Protein AF-A0A7C4WG69-F1 (afdb_monomer)

Secondary structure (DSSP, 8-state):
-TTTTS-TT--SSS-HHHHHHHHHHHHHHHHHHHHHHS----HHHHHHHIIIIIHHHHHHHHHHHHHHHHHHHHTT--HHHHHHHHHHHHHHHHHHHHHHHHHHHHHHHHHHTS---HHHHHHHHHHHT-

Radius of gyration: 24.19 Å; Cα contacts (8 Å, |Δi|>4): 43; chains: 1; bounding box: 44×28×82 Å

pLDDT: mean 85.31, std 7.93, range [61.88, 96.62]

Sequence (130 aa):
FAVLFLGGWRGPWLPPYLWTLIKMSIGIFLFFWLRATLPRIRIDQMLNLNWKFLTPLMILNLIGVALVDKGLRAAGVTSGLWAAGMFVFNMAMLIGALAIPGYLGHRARMAAMAPASEEELEALEAAAAH

Nearest PDB structures (foldseek):
  6o35-assembly1_B-2  TM=5.185E-01  e=7.513E+00  synthetic construct

Foldseek 3Di:
DLVPPVVQQDDDDDGSVVVSVVVVVVVVVVVVVCVVPDDDDDPVVVVCCCVVQVVVLVVCLVVQLVVLLVVCVVVVHDPVVSVVSSVVSVVVSVCCSVVVVVVVVVVVVVVVVPPDPVVRVVVVVVVVVD

Mean predicted aligned error: 10.17 Å

Structure (mmCIF, N/CA/C/O backbone):
data_AF-A0A7C4WG69-F1
#
_entry.id   AF-A0A7C4WG69-F1
#
loop_
_atom_site.group_PDB
_atom_site.id
_atom_site.type_symbol
_atom_site.label_atom_id
_atom_site.label_alt_id
_atom_site.label_comp_id
_atom_site.label_asym_id
_atom_site.label_entity_id
_atom_site.label_seq_id
_atom_site.pdbx_PDB_ins_code
_atom_site.Cartn_x
_atom_site.Cartn_y
_atom_site.Cartn_z
_atom_site.occupancy
_atom_site.B_iso_or_equiv
_atom_site.auth_seq_id
_atom_site.auth_comp_id
_atom_site.auth_asym_id
_atom_site.auth_atom_id
_atom_site.pdbx_PDB_model_num
ATOM 1 N N . PHE A 1 1 ? -9.626 -0.969 -11.065 1.00 75.19 1 PHE A N 1
ATOM 2 C CA . PHE A 1 1 ? -8.526 -1.733 -10.435 1.00 75.19 1 PHE A CA 1
ATOM 3 C C . PHE A 1 1 ? -7.687 -2.502 -11.457 1.00 75.19 1 PHE A C 1
ATOM 5 O O . PHE A 1 1 ? -6.526 -2.159 -11.635 1.00 75.19 1 PHE A O 1
ATOM 12 N N . ALA A 1 2 ? -8.267 -3.460 -12.194 1.00 80.12 2 ALA A N 1
ATOM 13 C CA . ALA A 1 2 ? -7.533 -4.305 -13.148 1.00 80.12 2 ALA A CA 1
ATOM 14 C C . ALA A 1 2 ? -6.720 -3.539 -14.212 1.00 80.12 2 ALA A C 1
ATOM 16 O O . ALA A 1 2 ? -5.584 -3.901 -14.506 1.00 80.12 2 ALA A O 1
ATOM 17 N N . VAL A 1 3 ? -7.275 -2.451 -14.750 1.00 82.38 3 VAL A N 1
ATOM 18 C CA . VAL A 1 3 ? -6.607 -1.652 -15.788 1.00 82.38 3 VAL A CA 1
ATOM 19 C C . VAL A 1 3 ? -5.444 -0.830 -15.233 1.00 82.38 3 VAL A C 1
ATOM 21 O O . VAL A 1 3 ? -4.340 -0.908 -15.758 1.00 82.38 3 VAL A O 1
ATOM 24 N N . LEU A 1 4 ? -5.686 -0.083 -14.154 1.00 80.50 4 LEU A N 1
ATOM 25 C CA . LEU A 1 4 ? -4.729 0.892 -13.622 1.00 80.50 4 LEU A CA 1
ATOM 26 C C . LEU A 1 4 ? -3.605 0.260 -12.792 1.00 80.50 4 LEU A C 1
ATOM 28 O O . LEU A 1 4 ? -2.481 0.737 -12.840 1.00 80.50 4 LEU A O 1
ATOM 32 N N . PHE A 1 5 ? -3.896 -0.810 -12.047 1.00 80.88 5 PHE A N 1
ATOM 33 C CA . PHE A 1 5 ? -2.955 -1.366 -11.064 1.00 80.88 5 PHE A CA 1
ATOM 34 C C . PHE A 1 5 ? -2.407 -2.739 -11.451 1.00 80.88 5 PHE A C 1
ATOM 36 O O . PHE A 1 5 ? -1.279 -3.067 -11.109 1.00 80.88 5 PHE A O 1
ATOM 43 N N . LEU A 1 6 ? -3.175 -3.544 -12.191 1.00 81.88 6 LEU A N 1
ATOM 44 C CA . LEU A 1 6 ? -2.763 -4.895 -12.593 1.00 81.88 6 LEU A CA 1
ATOM 45 C C . LEU A 1 6 ? -2.225 -4.945 -14.035 1.00 81.88 6 LEU A C 1
ATOM 47 O O . LEU A 1 6 ? -2.180 -6.015 -14.638 1.00 81.88 6 LEU A O 1
ATOM 51 N N . GLY A 1 7 ? -1.845 -3.805 -14.621 1.00 81.25 7 GLY A N 1
ATOM 52 C CA . GLY A 1 7 ? -1.246 -3.740 -15.962 1.00 81.25 7 GLY A CA 1
ATOM 53 C C . GLY A 1 7 ? -2.221 -3.970 -17.127 1.00 81.25 7 GLY A C 1
ATOM 54 O O . GLY A 1 7 ? -1.786 -4.294 -18.234 1.00 81.25 7 GLY A O 1
ATOM 55 N N . GLY A 1 8 ? -3.532 -3.843 -16.884 1.00 83.44 8 GLY A N 1
ATOM 56 C CA . GLY A 1 8 ? -4.591 -3.935 -17.894 1.00 83.44 8 GLY A CA 1
ATOM 57 C C . GLY A 1 8 ? -4.500 -5.172 -18.782 1.00 83.44 8 GLY A C 1
ATOM 58 O O . GLY A 1 8 ? -4.460 -6.301 -18.285 1.00 83.44 8 GLY A O 1
ATOM 59 N N . TRP A 1 9 ? -4.447 -4.927 -20.091 1.00 83.62 9 TRP A N 1
ATOM 60 C CA . TRP A 1 9 ? -4.453 -5.912 -21.176 1.00 83.62 9 TRP A CA 1
ATOM 61 C C . TRP A 1 9 ? -3.170 -6.743 -21.300 1.00 83.62 9 TRP A C 1
ATOM 63 O O . TRP A 1 9 ? -3.141 -7.701 -22.067 1.00 83.62 9 TRP A O 1
ATOM 73 N N . ARG A 1 10 ? -2.103 -6.409 -20.561 1.00 78.38 10 ARG A N 1
ATOM 74 C CA . ARG A 1 10 ? -0.833 -7.145 -20.630 1.00 78.38 10 ARG A CA 1
ATOM 75 C C . ARG A 1 10 ? -0.947 -8.439 -19.820 1.00 78.38 10 ARG A C 1
ATOM 77 O O . ARG A 1 10 ? -1.120 -8.413 -18.594 1.00 78.38 10 ARG A O 1
ATOM 84 N N . GLY A 1 11 ? -0.876 -9.567 -20.523 1.00 78.06 11 GLY A N 1
ATOM 85 C CA . GLY A 1 11 ? -0.900 -10.912 -19.959 1.00 78.06 11 GLY A CA 1
ATOM 86 C C . GLY A 1 11 ? 0.116 -11.830 -20.631 1.00 78.06 11 GLY A C 1
ATOM 87 O O . GLY A 1 11 ? 0.337 -11.684 -21.829 1.00 78.06 11 GLY A O 1
ATOM 88 N N . PRO A 1 12 ? 0.752 -12.744 -19.878 1.00 79.12 12 PRO A N 1
ATOM 89 C CA . PRO A 1 12 ? 1.828 -13.585 -20.398 1.00 79.12 12 PRO A CA 1
ATOM 90 C C . PRO A 1 12 ? 1.342 -14.732 -21.298 1.00 79.12 12 PRO A C 1
ATOM 92 O O . PRO A 1 12 ? 2.095 -15.164 -22.163 1.00 79.12 12 PRO A O 1
ATOM 95 N N . TRP A 1 13 ? 0.110 -15.227 -21.109 1.00 81.19 13 TRP A N 1
ATOM 96 C CA . TRP A 1 13 ? -0.320 -16.506 -21.704 1.00 81.19 13 TRP A CA 1
ATOM 97 C C . TRP A 1 13 ? -1.686 -16.501 -22.401 1.00 81.19 13 TRP A C 1
ATOM 99 O O . TRP A 1 13 ? -1.961 -17.402 -23.184 1.00 81.19 13 TRP A O 1
ATOM 109 N N . LEU A 1 14 ? -2.559 -15.528 -22.124 1.00 84.56 14 LEU A N 1
ATOM 110 C CA . LEU A 1 14 ? -3.940 -15.514 -22.624 1.00 84.56 14 LEU A CA 1
ATOM 111 C C . LEU A 1 14 ? -4.226 -14.278 -23.481 1.00 84.56 14 LEU A C 1
ATOM 113 O O . LEU A 1 14 ? -3.584 -13.242 -23.281 1.00 84.56 14 LEU A O 1
ATOM 117 N N . PRO A 1 15 ? -5.230 -14.346 -24.381 1.00 87.31 15 PRO A N 1
ATOM 118 C CA . PRO A 1 15 ? -5.662 -13.186 -25.140 1.00 87.31 15 PRO A CA 1
ATOM 119 C C . PRO A 1 15 ? -6.011 -11.999 -24.222 1.00 87.31 15 PRO A C 1
ATOM 121 O O . PRO A 1 15 ? -6.604 -12.199 -23.154 1.00 87.31 15 PRO A O 1
ATOM 124 N N . PRO A 1 16 ? -5.698 -10.756 -24.627 1.00 83.81 16 PRO A N 1
ATOM 125 C CA . PRO A 1 16 ? -5.752 -9.587 -23.742 1.00 83.81 16 PRO A CA 1
ATOM 126 C C . PRO A 1 16 ? -7.111 -9.328 -23.075 1.00 83.81 16 PRO A C 1
ATOM 128 O O . PRO A 1 16 ? -7.186 -8.886 -21.924 1.00 83.81 16 PRO A O 1
ATOM 131 N N . TYR A 1 17 ? -8.195 -9.612 -23.796 1.00 86.12 17 TYR A N 1
ATOM 132 C CA . TYR A 1 17 ? -9.569 -9.474 -23.314 1.00 86.12 17 TYR A CA 1
ATOM 133 C C . TYR A 1 17 ? -9.891 -10.495 -22.218 1.00 86.12 17 TYR A C 1
ATOM 135 O O . TYR A 1 17 ? -10.396 -10.122 -21.160 1.00 86.12 17 TYR A O 1
ATOM 143 N N . LEU A 1 18 ? -9.528 -11.763 -22.425 1.00 87.25 18 LEU A N 1
ATOM 144 C CA . LEU A 1 18 ? -9.800 -12.836 -21.471 1.00 87.25 18 LEU A CA 1
ATOM 145 C C . LEU A 1 18 ? -8.959 -12.674 -20.199 1.00 87.25 18 LEU A C 1
ATOM 147 O O . LEU A 1 18 ? -9.455 -12.857 -19.091 1.00 87.25 18 LEU A O 1
ATOM 151 N N . TRP A 1 19 ? -7.707 -12.240 -20.345 1.00 89.25 19 TRP A N 1
ATOM 152 C CA . TRP A 1 19 ? -6.830 -11.961 -19.209 1.00 89.25 19 TRP A CA 1
ATOM 153 C C . TRP A 1 19 ? -7.349 -10.821 -18.326 1.00 89.25 19 TRP A C 1
ATOM 155 O O . TRP A 1 19 ? -7.326 -10.900 -17.096 1.00 89.25 19 TRP A O 1
ATOM 165 N N . THR A 1 20 ? -7.860 -9.761 -18.955 1.00 87.56 20 THR A N 1
ATOM 166 C CA . THR A 1 20 ? -8.466 -8.635 -18.236 1.00 87.56 20 THR A CA 1
ATOM 167 C C . THR A 1 20 ? -9.758 -9.058 -17.542 1.00 87.56 20 THR A C 1
ATOM 169 O O . THR A 1 20 ? -9.977 -8.672 -16.392 1.00 87.56 20 THR A O 1
ATOM 172 N N . LEU A 1 21 ? -10.571 -9.896 -18.196 1.00 89.62 21 LEU A N 1
ATOM 173 C CA . LEU A 1 21 ? -11.788 -10.455 -17.613 1.00 89.62 21 LEU A CA 1
ATOM 174 C C . LEU A 1 21 ? -11.472 -11.251 -16.341 1.00 89.62 21 LEU A C 1
ATOM 176 O O . LEU A 1 21 ? -12.077 -10.990 -15.310 1.00 89.62 21 LEU A O 1
ATOM 180 N N . ILE A 1 22 ? -10.462 -12.126 -16.370 1.00 90.31 22 ILE A N 1
ATOM 181 C CA . ILE A 1 22 ? -10.037 -12.908 -15.196 1.00 90.31 22 ILE A CA 1
ATOM 182 C C . ILE A 1 22 ? -9.632 -11.992 -14.033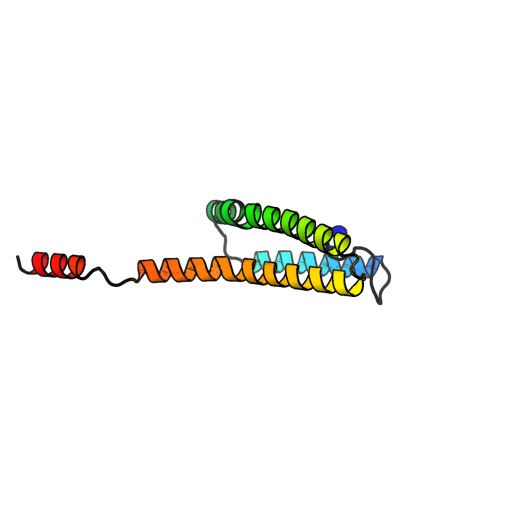 1.00 90.31 22 ILE A C 1
ATOM 184 O O . ILE A 1 22 ? -10.120 -12.159 -12.915 1.00 90.31 22 ILE A O 1
ATOM 188 N N . LYS A 1 23 ? -8.786 -10.981 -14.282 1.00 86.69 23 LYS A N 1
ATOM 189 C CA . LYS A 1 23 ? -8.383 -10.007 -13.248 1.00 86.69 23 LYS A CA 1
ATOM 190 C C . LYS A 1 23 ? -9.588 -9.278 -12.646 1.00 86.69 23 LYS A C 1
ATOM 192 O O . LYS A 1 23 ? -9.622 -9.031 -11.441 1.00 86.69 23 LYS A O 1
ATOM 197 N N . MET A 1 24 ? -10.565 -8.912 -13.478 1.00 90.88 24 MET A N 1
ATOM 198 C CA . MET A 1 24 ? -11.807 -8.283 -13.027 1.00 90.88 24 MET A CA 1
ATOM 199 C C . MET A 1 24 ? -12.663 -9.242 -12.198 1.00 90.88 24 MET A C 1
ATOM 201 O O . MET A 1 24 ? -13.097 -8.857 -11.115 1.00 90.88 24 MET A O 1
ATOM 205 N N . SER A 1 25 ? -12.854 -10.481 -12.657 1.00 91.62 25 SER A N 1
ATOM 206 C CA . SER A 1 25 ? -13.603 -11.519 -11.942 1.00 91.62 25 SER A CA 1
ATOM 207 C C . SER A 1 25 ? -13.019 -11.780 -10.558 1.00 91.62 25 SER A C 1
ATOM 209 O O . SER A 1 25 ? -13.769 -11.826 -9.590 1.00 91.62 25 SER A O 1
ATOM 211 N N . ILE A 1 26 ? -11.689 -11.856 -10.439 1.00 92.00 26 ILE A N 1
ATOM 212 C CA . ILE A 1 26 ? -11.008 -11.983 -9.144 1.00 92.00 26 ILE A CA 1
ATOM 213 C C . ILE A 1 26 ? -11.304 -10.768 -8.256 1.00 92.00 26 ILE A C 1
ATOM 215 O O . ILE A 1 26 ? -11.658 -10.932 -7.093 1.00 92.00 26 ILE A O 1
ATOM 219 N N . GLY A 1 27 ? -11.212 -9.546 -8.791 1.00 90.12 27 GLY A N 1
ATOM 220 C CA . GLY A 1 27 ? -11.518 -8.332 -8.027 1.00 90.12 27 GLY A CA 1
ATOM 221 C C . GLY A 1 27 ? -12.962 -8.287 -7.512 1.00 90.12 27 GLY A C 1
ATOM 222 O O . GLY A 1 27 ? -13.196 -7.935 -6.357 1.00 90.12 27 GLY A O 1
ATOM 223 N N . ILE A 1 28 ? -13.925 -8.683 -8.346 1.00 91.25 28 ILE A N 1
ATOM 224 C CA . ILE A 1 28 ? -15.346 -8.755 -7.978 1.00 91.25 28 ILE A CA 1
ATOM 225 C C . ILE A 1 28 ? -15.577 -9.852 -6.935 1.00 91.25 28 ILE A C 1
ATOM 227 O O . ILE A 1 28 ? -16.246 -9.612 -5.931 1.00 91.25 28 ILE A O 1
ATOM 231 N N . PHE A 1 29 ? -14.992 -11.034 -7.136 1.00 93.31 29 PHE A N 1
ATOM 232 C CA . PHE A 1 29 ? -15.059 -12.140 -6.184 1.00 93.31 29 PHE A CA 1
ATOM 233 C C . PHE A 1 29 ? -14.528 -11.726 -4.808 1.00 93.31 29 PHE A C 1
ATOM 235 O O . PHE A 1 29 ? -15.214 -11.917 -3.807 1.00 93.31 29 PHE A O 1
ATOM 242 N N . LEU A 1 30 ? -13.357 -11.083 -4.755 1.00 91.81 30 LEU A N 1
ATOM 243 C CA . LEU A 1 30 ? -12.784 -10.573 -3.509 1.00 91.81 30 LEU A CA 1
ATOM 244 C C . LEU A 1 30 ? -13.691 -9.535 -2.843 1.00 91.81 30 LEU A C 1
ATOM 246 O O . LEU A 1 30 ? -13.839 -9.558 -1.626 1.00 91.81 30 LEU A O 1
ATOM 250 N N . PHE A 1 31 ? -14.332 -8.650 -3.610 1.00 88.69 31 PHE A N 1
ATOM 251 C CA . PHE A 1 31 ? -15.264 -7.667 -3.055 1.00 88.69 31 PHE A CA 1
ATOM 252 C C . PHE A 1 31 ? -16.496 -8.326 -2.422 1.00 88.69 31 PHE A C 1
ATOM 254 O O . PHE A 1 31 ? -16.881 -7.975 -1.305 1.00 88.69 31 PHE A O 1
ATOM 261 N N . PHE A 1 32 ? -17.091 -9.313 -3.099 1.00 92.62 32 PHE A N 1
ATOM 262 C CA . PHE A 1 32 ? -18.196 -10.088 -2.532 1.00 92.62 32 PHE A CA 1
ATOM 263 C C . PHE A 1 32 ? -17.765 -10.879 -1.297 1.00 92.62 32 PHE A C 1
ATOM 265 O O . PHE A 1 32 ? -18.481 -10.884 -0.298 1.00 92.62 32 PHE A O 1
ATOM 272 N N . TRP A 1 33 ? -16.584 -11.494 -1.336 1.00 93.25 33 TRP A N 1
ATOM 273 C CA . TRP A 1 33 ? -16.040 -12.248 -0.213 1.00 93.25 33 TRP A CA 1
ATOM 274 C C . TRP A 1 33 ? -15.762 -11.360 1.006 1.00 93.25 33 TRP A C 1
ATOM 276 O O . TRP A 1 33 ? -16.181 -11.691 2.114 1.00 93.25 33 TRP A O 1
ATOM 286 N N . LEU A 1 34 ? -15.144 -10.191 0.815 1.00 88.88 34 LEU A N 1
ATOM 287 C CA . LEU A 1 34 ? -14.929 -9.201 1.876 1.00 88.88 34 LEU A CA 1
ATOM 288 C C . LEU A 1 34 ? -16.254 -8.704 2.459 1.00 88.88 34 LEU A C 1
ATOM 290 O O . LEU A 1 34 ? -16.392 -8.592 3.672 1.00 88.88 34 LEU A O 1
ATOM 294 N N . ARG A 1 35 ? -17.263 -8.456 1.618 1.00 86.56 35 ARG A N 1
ATOM 295 C CA . ARG A 1 35 ? -18.603 -8.070 2.085 1.00 86.56 35 ARG A CA 1
ATOM 296 C C . ARG A 1 35 ? -19.269 -9.170 2.916 1.00 86.56 35 ARG A C 1
ATOM 298 O O . ARG A 1 35 ? -19.983 -8.850 3.859 1.00 86.56 35 ARG A O 1
ATOM 305 N N . ALA A 1 36 ? -19.067 -10.433 2.549 1.00 88.31 36 ALA A N 1
ATOM 306 C CA . ALA A 1 36 ? -19.626 -11.572 3.269 1.00 88.31 36 ALA A CA 1
ATOM 307 C C . ALA A 1 36 ? -18.906 -11.844 4.602 1.00 88.31 36 ALA A C 1
ATOM 309 O O . ALA A 1 36 ? -19.535 -12.306 5.548 1.00 88.31 36 ALA A O 1
ATOM 310 N N . THR A 1 37 ? -17.602 -11.563 4.680 1.00 87.62 37 THR A N 1
ATOM 311 C CA . THR A 1 37 ? -16.759 -11.879 5.848 1.00 87.62 37 THR A CA 1
ATOM 312 C C . THR A 1 37 ? -16.632 -10.738 6.854 1.00 87.62 37 THR A C 1
ATOM 314 O O . THR A 1 37 ? -16.436 -11.004 8.038 1.00 87.62 37 THR A O 1
ATOM 317 N N . LEU A 1 38 ? -16.736 -9.475 6.427 1.00 83.81 38 LEU A N 1
ATOM 318 C CA . LEU A 1 38 ? -16.556 -8.333 7.321 1.00 83.81 38 LEU A CA 1
ATOM 319 C C . LEU A 1 38 ? -17.840 -8.039 8.125 1.00 83.81 38 LEU A C 1
ATOM 321 O O . LEU A 1 38 ? -18.877 -7.726 7.532 1.00 83.81 38 LEU A O 1
ATOM 325 N N . PRO A 1 39 ? -17.784 -8.065 9.473 1.00 74.94 39 PRO A N 1
ATOM 326 C CA . PRO A 1 39 ? -18.883 -7.601 10.315 1.00 74.94 39 PRO A CA 1
ATOM 327 C C . PRO A 1 39 ? -19.131 -6.104 10.073 1.00 74.94 39 PRO A C 1
ATOM 329 O O . PRO A 1 39 ? -18.188 -5.366 9.799 1.00 74.94 39 PRO A O 1
ATOM 332 N N . ARG A 1 40 ? -20.384 -5.629 10.178 1.00 81.38 40 ARG A N 1
ATOM 333 C CA . ARG A 1 40 ? -20.752 -4.207 9.986 1.00 81.38 40 ARG A CA 1
ATOM 334 C C . ARG A 1 40 ? -19.854 -3.277 10.822 1.00 81.38 40 ARG A C 1
ATOM 336 O O . ARG A 1 40 ? -20.070 -3.121 12.021 1.00 81.38 40 ARG A O 1
ATOM 343 N N . ILE A 1 41 ? -18.883 -2.627 10.179 1.00 79.75 41 ILE A N 1
ATOM 344 C CA . ILE A 1 41 ? -18.008 -1.633 10.815 1.00 79.75 41 ILE A CA 1
ATOM 345 C C . ILE A 1 41 ? -18.723 -0.281 10.825 1.00 79.75 41 ILE A C 1
ATOM 347 O O . ILE A 1 41 ? -19.359 0.114 9.846 1.00 79.75 41 ILE A O 1
ATOM 351 N N . ARG A 1 42 ? -18.614 0.445 11.938 1.00 89.19 42 ARG A N 1
ATOM 352 C CA . ARG A 1 42 ? -19.178 1.790 12.075 1.00 89.19 42 ARG A CA 1
ATOM 353 C C . ARG A 1 42 ? -18.432 2.782 11.174 1.00 89.19 42 ARG A C 1
ATOM 355 O O . ARG A 1 42 ? -17.201 2.787 11.149 1.00 89.19 42 ARG A O 1
ATOM 362 N N . ILE A 1 43 ? -19.178 3.659 10.492 1.00 86.25 43 ILE A N 1
ATOM 363 C CA . ILE A 1 43 ? -18.628 4.673 9.568 1.00 86.25 43 ILE A CA 1
ATOM 364 C C . ILE A 1 43 ? -17.562 5.527 10.263 1.00 86.25 43 ILE A C 1
ATOM 366 O O . ILE A 1 43 ? -16.505 5.767 9.692 1.00 86.25 43 ILE A O 1
ATOM 370 N N . ASP A 1 44 ? -17.784 5.890 11.524 1.00 87.31 44 ASP A N 1
ATOM 371 C CA . ASP A 1 44 ? -16.853 6.710 12.305 1.00 87.31 44 ASP A CA 1
ATOM 372 C C . ASP A 1 44 ? -15.481 6.041 12.489 1.00 87.31 44 ASP A C 1
ATOM 374 O O . ASP A 1 44 ? -14.445 6.696 12.395 1.00 87.31 44 ASP A O 1
ATOM 378 N N . GLN A 1 45 ? -15.447 4.719 12.698 1.00 84.31 45 GLN A N 1
ATOM 379 C CA . GLN A 1 45 ? -14.196 3.965 12.834 1.00 84.31 45 GLN A CA 1
ATOM 380 C C . GLN A 1 45 ? -13.466 3.861 11.494 1.00 84.31 45 GLN A C 1
ATOM 382 O O . GLN A 1 45 ? -12.247 4.028 11.438 1.00 84.31 45 GLN A O 1
ATOM 387 N N . MET A 1 46 ? -14.217 3.645 10.409 1.00 87.00 46 MET A N 1
ATOM 388 C CA . MET A 1 46 ? -13.658 3.654 9.060 1.00 87.00 46 MET A CA 1
ATOM 389 C C . MET A 1 46 ? -13.078 5.027 8.716 1.00 87.00 46 MET A C 1
ATOM 391 O O . MET A 1 46 ? -11.952 5.108 8.232 1.00 87.00 46 MET A O 1
ATOM 395 N N . LEU A 1 47 ? -13.802 6.110 8.995 1.00 90.56 47 LEU A N 1
ATOM 396 C CA . LEU A 1 47 ? -13.364 7.474 8.714 1.00 90.56 47 LEU A CA 1
ATOM 397 C C . LEU A 1 47 ? -12.100 7.820 9.506 1.00 90.56 47 LEU A C 1
ATOM 399 O O . LEU A 1 47 ? -11.140 8.338 8.944 1.00 90.56 47 LEU A O 1
ATOM 403 N N . ASN A 1 48 ? -12.067 7.466 10.788 1.00 88.75 48 ASN A N 1
ATOM 404 C CA . ASN A 1 48 ? -10.915 7.685 11.653 1.00 88.75 48 ASN A CA 1
ATOM 405 C C . ASN A 1 48 ? -9.662 6.949 11.135 1.00 88.75 48 ASN A C 1
ATOM 407 O O . ASN A 1 48 ? -8.599 7.556 11.039 1.00 88.75 48 ASN A O 1
ATOM 411 N N . LEU A 1 49 ? -9.790 5.686 10.705 1.00 87.94 49 LEU A N 1
ATOM 412 C CA . LEU A 1 49 ? -8.694 4.943 10.068 1.00 87.94 49 LEU A CA 1
ATOM 413 C C . LEU A 1 49 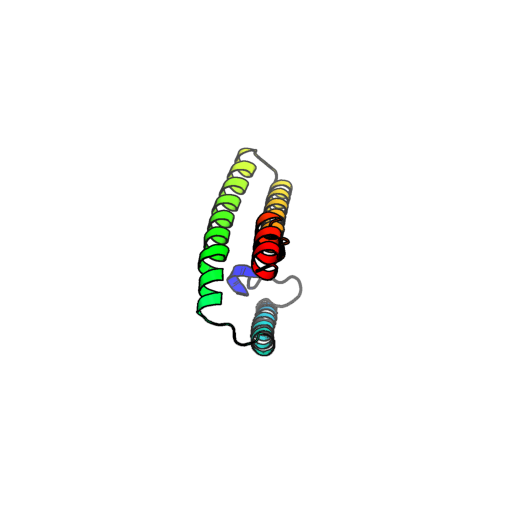? -8.240 5.601 8.755 1.00 87.94 49 LEU A C 1
ATOM 415 O O . LEU A 1 49 ? -7.042 5.765 8.522 1.00 87.94 49 LEU A O 1
ATOM 419 N N . ASN A 1 50 ? -9.190 5.991 7.901 1.00 89.44 50 ASN A N 1
ATOM 420 C CA . ASN A 1 50 ? -8.878 6.606 6.615 1.00 89.44 50 ASN A CA 1
ATOM 421 C C . ASN A 1 50 ? -8.107 7.915 6.800 1.00 89.44 50 ASN A C 1
ATOM 423 O O . ASN A 1 50 ? -7.035 8.081 6.228 1.00 89.44 50 ASN A O 1
ATOM 427 N N . TRP A 1 51 ? -8.601 8.810 7.652 1.00 91.25 51 TRP A N 1
ATOM 428 C CA . TRP A 1 51 ? -8.016 10.138 7.814 1.00 91.25 51 TRP A CA 1
ATOM 429 C C . TRP A 1 51 ? -6.765 10.170 8.688 1.00 91.25 51 TRP A C 1
ATOM 431 O O . TRP A 1 51 ? -5.847 10.923 8.376 1.00 91.25 51 TRP A O 1
ATOM 441 N N . LYS A 1 52 ? -6.687 9.366 9.755 1.00 86.81 52 LYS A N 1
ATOM 442 C CA . LYS A 1 52 ? -5.506 9.374 10.635 1.00 86.81 52 LYS A CA 1
ATOM 443 C C . LYS A 1 52 ? -4.366 8.498 10.138 1.00 86.81 52 LYS A C 1
ATOM 445 O O . LYS A 1 52 ? -3.226 8.753 10.508 1.00 86.81 52 LYS A O 1
ATOM 450 N N . PHE A 1 53 ? -4.656 7.474 9.336 1.00 88.94 53 PHE A N 1
ATOM 451 C CA . PHE A 1 53 ? -3.643 6.514 8.910 1.00 88.94 53 PHE A CA 1
ATOM 452 C C . PHE A 1 53 ? -3.490 6.447 7.391 1.00 88.94 53 PHE A C 1
ATOM 454 O O . PHE A 1 53 ? -2.404 6.716 6.891 1.00 88.94 53 PHE A O 1
ATOM 461 N N . LEU A 1 54 ? -4.552 6.145 6.636 1.00 89.88 54 LEU A N 1
ATOM 462 C CA . LEU A 1 54 ? -4.419 5.891 5.192 1.00 89.88 54 LEU A CA 1
ATOM 463 C C . LEU A 1 54 ? -4.020 7.140 4.398 1.00 89.88 54 LEU A C 1
ATOM 465 O O . LEU A 1 54 ? -3.098 7.073 3.591 1.00 89.88 54 LEU A O 1
ATOM 469 N N . THR A 1 55 ? -4.666 8.280 4.632 1.00 93.94 55 THR A N 1
ATOM 470 C CA . THR A 1 55 ? -4.365 9.531 3.923 1.00 93.94 55 THR A CA 1
ATOM 471 C C . THR A 1 55 ? -2.905 9.975 4.093 1.00 93.94 55 THR A C 1
ATOM 473 O O . THR A 1 55 ? -2.220 10.126 3.077 1.00 93.94 55 THR A O 1
ATOM 476 N N . PRO A 1 56 ? -2.371 10.150 5.320 1.00 93.06 56 PRO A N 1
ATOM 477 C CA . PRO A 1 56 ? -0.975 10.555 5.486 1.00 93.06 56 PRO A CA 1
ATOM 478 C C . PRO A 1 56 ? 0.005 9.500 4.959 1.00 93.06 56 PRO A C 1
ATOM 480 O O . PRO A 1 56 ? 1.026 9.859 4.373 1.00 93.06 56 PRO A O 1
ATOM 483 N N . LEU A 1 57 ? -0.319 8.210 5.092 1.00 93.94 57 LEU A N 1
ATOM 484 C CA . LEU A 1 57 ? 0.500 7.119 4.568 1.00 93.94 57 LEU A CA 1
ATOM 485 C C . LEU A 1 57 ? 0.631 7.173 3.038 1.00 93.94 57 LEU A C 1
ATOM 487 O O . LEU A 1 57 ? 1.731 7.006 2.514 1.00 93.94 57 LEU A O 1
ATOM 491 N N . MET A 1 58 ? -0.466 7.434 2.322 1.00 93.56 58 MET A N 1
ATOM 492 C CA . MET A 1 58 ? -0.460 7.545 0.858 1.00 93.56 58 MET A CA 1
ATOM 493 C C . MET A 1 58 ? 0.355 8.754 0.385 1.00 93.56 58 MET A C 1
ATOM 495 O O . MET A 1 58 ? 1.110 8.644 -0.579 1.00 93.56 58 MET A O 1
ATOM 499 N N . ILE A 1 59 ? 0.256 9.889 1.085 1.00 95.81 59 ILE A N 1
ATOM 500 C CA . ILE A 1 59 ? 1.052 11.090 0.781 1.00 95.81 59 ILE A CA 1
ATOM 501 C C . ILE A 1 59 ? 2.542 10.816 1.012 1.00 95.81 59 ILE A C 1
ATOM 503 O O . ILE A 1 59 ? 3.368 11.125 0.152 1.00 95.81 59 ILE A O 1
ATOM 507 N N . LEU A 1 60 ? 2.891 10.195 2.142 1.00 94.69 60 LEU A N 1
ATOM 508 C CA . LEU A 1 60 ? 4.271 9.829 2.452 1.00 94.69 60 LEU A CA 1
ATOM 509 C C . LEU A 1 60 ? 4.838 8.848 1.420 1.00 94.69 60 LEU A C 1
ATOM 511 O O . LEU A 1 60 ? 5.974 9.011 0.981 1.00 94.69 60 LEU A O 1
ATOM 515 N N . ASN A 1 61 ? 4.046 7.860 0.996 1.00 93.75 61 ASN A N 1
ATOM 516 C CA . ASN A 1 61 ? 4.449 6.925 -0.048 1.00 93.75 61 ASN A CA 1
ATOM 517 C C . ASN A 1 61 ? 4.698 7.646 -1.380 1.00 93.75 61 ASN A C 1
ATOM 519 O O . ASN A 1 61 ? 5.746 7.432 -1.981 1.00 93.75 61 ASN A O 1
ATOM 523 N N . LEU A 1 62 ? 3.798 8.539 -1.802 1.00 94.81 62 LEU A N 1
ATOM 524 C CA . LEU A 1 62 ? 3.950 9.299 -3.044 1.00 94.81 62 LEU A CA 1
ATOM 525 C C . LEU A 1 62 ? 5.240 10.133 -3.053 1.00 94.81 62 LEU A C 1
ATOM 527 O O . LEU A 1 62 ? 6.016 10.069 -4.007 1.00 94.81 62 LEU A O 1
ATOM 531 N N . ILE A 1 63 ? 5.486 10.888 -1.979 1.00 96.62 63 ILE A N 1
ATOM 532 C CA . ILE A 1 63 ? 6.691 11.717 -1.841 1.00 96.62 63 ILE A CA 1
ATOM 533 C C . ILE A 1 63 ? 7.940 10.835 -1.758 1.00 96.62 63 ILE A C 1
ATOM 535 O O . ILE A 1 63 ? 8.940 11.123 -2.412 1.00 96.62 63 ILE A O 1
ATOM 539 N N . GLY A 1 64 ? 7.884 9.744 -0.992 1.00 94.62 64 GLY A N 1
ATOM 540 C CA . GLY A 1 64 ? 8.996 8.813 -0.837 1.00 94.62 64 GLY A CA 1
ATOM 541 C C . GLY A 1 64 ? 9.386 8.140 -2.153 1.00 94.62 64 GLY A C 1
ATOM 542 O O . GLY A 1 64 ? 10.561 8.145 -2.508 1.00 94.62 64 GLY A O 1
ATOM 543 N N . VAL A 1 65 ? 8.409 7.655 -2.928 1.00 94.50 65 VAL A N 1
ATOM 544 C CA . VAL A 1 65 ? 8.625 7.109 -4.279 1.00 94.50 65 VAL A CA 1
ATOM 545 C C . VAL A 1 65 ? 9.291 8.151 -5.175 1.00 94.50 65 VAL A C 1
ATOM 547 O O . VAL A 1 65 ? 10.280 7.836 -5.831 1.00 94.50 65 VAL A O 1
ATOM 550 N N . ALA A 1 66 ? 8.794 9.392 -5.181 1.00 94.62 66 ALA A N 1
ATOM 551 C CA . ALA A 1 66 ? 9.362 10.459 -6.003 1.00 94.62 66 ALA A CA 1
ATOM 552 C C . ALA A 1 66 ? 10.807 10.804 -5.604 1.00 94.62 66 ALA A C 1
ATOM 554 O O . ALA A 1 66 ? 11.659 11.015 -6.469 1.00 94.62 66 ALA A O 1
ATOM 555 N N . LEU A 1 67 ? 11.100 10.840 -4.302 1.00 94.81 67 LEU A N 1
ATOM 556 C CA . LEU A 1 67 ? 12.431 11.151 -3.790 1.00 94.81 67 LEU A CA 1
ATOM 557 C C . LEU A 1 67 ? 13.432 10.031 -4.095 1.00 94.81 67 LEU A C 1
ATOM 559 O O . LEU A 1 67 ? 14.534 10.311 -4.568 1.00 94.81 67 LEU A O 1
ATOM 563 N N . VAL A 1 68 ? 13.041 8.775 -3.866 1.00 93.88 68 VAL A N 1
ATOM 564 C CA . VAL A 1 68 ? 13.876 7.600 -4.148 1.00 93.88 68 VAL A CA 1
ATOM 565 C C . VAL A 1 68 ? 14.131 7.474 -5.647 1.00 93.88 68 VAL A C 1
ATOM 567 O O . VAL A 1 68 ? 15.278 7.296 -6.051 1.00 93.88 68 VAL A O 1
ATOM 570 N N . ASP A 1 69 ? 13.104 7.641 -6.483 1.00 92.25 69 ASP A N 1
ATOM 571 C CA . ASP A 1 69 ? 13.252 7.603 -7.939 1.00 92.25 69 ASP A CA 1
ATOM 572 C C . ASP A 1 69 ? 14.212 8.694 -8.434 1.00 92.25 69 ASP A C 1
ATOM 574 O O . ASP A 1 69 ? 15.174 8.394 -9.144 1.00 92.25 69 ASP A O 1
ATOM 578 N N . LYS A 1 70 ? 14.018 9.947 -8.001 1.00 91.38 70 LYS A N 1
ATOM 579 C CA . LYS A 1 70 ? 14.892 11.061 -8.389 1.00 91.38 70 LYS A CA 1
ATOM 580 C C . LYS A 1 70 ? 16.328 10.861 -7.898 1.00 91.38 70 LYS A C 1
ATOM 582 O O . LYS A 1 70 ? 17.261 11.127 -8.653 1.00 91.38 70 LYS A O 1
ATOM 587 N N . GLY A 1 71 ? 16.510 10.376 -6.669 1.00 90.56 71 GLY A N 1
ATOM 588 C CA . GLY A 1 71 ? 17.825 10.096 -6.092 1.00 90.56 71 GLY A CA 1
ATOM 589 C C . GLY A 1 71 ? 18.574 8.992 -6.841 1.00 90.56 71 GLY A C 1
ATOM 590 O O . GLY A 1 71 ? 19.727 9.178 -7.225 1.00 90.56 71 GLY A O 1
ATOM 591 N N . LEU A 1 72 ? 17.902 7.873 -7.126 1.00 89.69 72 LEU A N 1
ATOM 592 C CA . LEU A 1 72 ? 18.488 6.755 -7.871 1.00 89.69 72 LEU A CA 1
ATOM 593 C C . LEU A 1 72 ? 18.821 7.139 -9.320 1.00 89.69 72 LEU A C 1
ATOM 595 O O . LEU A 1 72 ? 19.875 6.757 -9.828 1.00 89.69 72 LEU A O 1
ATOM 599 N N . ARG A 1 73 ? 17.966 7.931 -9.982 1.00 86.94 73 ARG A N 1
ATOM 600 C CA . ARG A 1 73 ? 18.237 8.438 -11.339 1.00 86.94 73 ARG A CA 1
ATOM 601 C C . ARG A 1 73 ? 19.409 9.412 -11.374 1.00 86.94 73 ARG A C 1
ATOM 603 O O . ARG A 1 73 ? 20.221 9.331 -12.289 1.00 86.94 73 ARG A O 1
ATOM 610 N N . ALA A 1 74 ? 19.521 10.304 -10.387 1.00 87.25 74 ALA A N 1
ATOM 611 C CA . ALA A 1 74 ? 20.641 11.241 -10.286 1.00 87.25 74 ALA A CA 1
ATOM 612 C C . ALA A 1 74 ? 21.990 10.524 -10.105 1.00 87.25 74 ALA A C 1
ATOM 614 O O . ALA A 1 74 ? 23.008 10.997 -10.599 1.00 87.25 74 ALA A O 1
ATOM 615 N N . ALA A 1 75 ? 21.987 9.357 -9.458 1.00 86.88 75 ALA A N 1
ATOM 616 C CA . ALA A 1 75 ? 23.162 8.505 -9.304 1.00 86.88 75 ALA A CA 1
ATOM 617 C C . ALA A 1 75 ? 23.519 7.683 -10.565 1.00 86.88 75 ALA A C 1
ATOM 619 O O . ALA A 1 75 ? 24.469 6.905 -10.529 1.00 86.88 75 ALA A O 1
ATOM 620 N N . GLY A 1 76 ? 22.778 7.823 -11.675 1.00 86.00 76 GLY A N 1
ATOM 621 C CA . GLY A 1 76 ? 23.072 7.127 -12.937 1.00 86.00 76 GLY A CA 1
ATOM 622 C C . GLY A 1 76 ? 22.883 5.607 -12.875 1.00 86.00 76 GLY A C 1
ATOM 623 O O . GLY A 1 76 ? 23.505 4.866 -13.634 1.00 86.00 76 GLY A O 1
ATOM 624 N N . VAL A 1 77 ? 22.048 5.131 -11.950 1.00 87.25 77 VAL A N 1
ATOM 625 C CA . VAL A 1 77 ? 21.859 3.708 -11.659 1.00 87.25 77 VAL A CA 1
ATOM 626 C C . VAL A 1 77 ? 21.205 2.971 -12.838 1.00 87.25 77 VAL A C 1
ATOM 628 O O . VAL A 1 77 ? 20.233 3.442 -13.430 1.00 87.25 77 VAL A O 1
ATOM 631 N N . THR A 1 78 ? 21.707 1.774 -13.162 1.00 89.25 78 THR A N 1
ATOM 632 C CA . THR A 1 78 ? 21.134 0.890 -14.193 1.00 89.25 78 THR A CA 1
ATOM 633 C C . THR A 1 78 ? 19.688 0.507 -13.878 1.00 89.25 78 THR A C 1
ATOM 635 O O . THR A 1 78 ? 19.310 0.347 -12.718 1.00 89.25 78 THR A O 1
ATOM 638 N N . SER A 1 79 ? 18.875 0.266 -14.912 1.00 85.56 79 SER A N 1
ATOM 639 C CA . SER A 1 79 ? 17.438 -0.023 -14.762 1.00 85.56 79 SER A CA 1
ATOM 640 C C . SER A 1 79 ? 17.130 -1.185 -13.809 1.00 85.56 79 SER A C 1
ATOM 642 O O . SER A 1 79 ? 16.137 -1.133 -13.088 1.00 85.56 79 SER A O 1
ATOM 644 N N . GLY A 1 80 ? 17.988 -2.211 -13.766 1.00 87.88 80 GLY A N 1
ATOM 645 C CA . GLY A 1 80 ? 17.835 -3.339 -12.842 1.00 87.88 80 GLY A CA 1
ATOM 646 C C . GLY A 1 80 ? 18.040 -2.949 -11.376 1.00 87.88 80 GLY A C 1
ATOM 647 O O . GLY A 1 80 ? 17.233 -3.310 -10.522 1.00 87.88 80 GLY A O 1
ATOM 648 N N . LEU A 1 81 ? 19.074 -2.158 -11.083 1.00 87.12 81 LEU A N 1
ATOM 649 C CA . LEU A 1 81 ? 19.358 -1.693 -9.725 1.00 87.12 81 LEU A CA 1
ATOM 650 C C . LEU A 1 81 ? 18.354 -0.616 -9.277 1.00 87.12 81 LEU A C 1
ATOM 652 O O . LEU A 1 81 ? 17.966 -0.594 -8.111 1.00 87.12 81 LEU A O 1
ATOM 656 N N . TRP A 1 82 ? 17.843 0.199 -10.205 1.00 90.50 82 TRP A N 1
ATOM 657 C CA . TRP A 1 82 ? 16.713 1.094 -9.945 1.00 90.50 82 TRP A CA 1
ATOM 658 C C . TRP A 1 82 ? 15.464 0.304 -9.537 1.00 90.50 82 TRP A C 1
ATOM 660 O O . TRP A 1 82 ? 14.870 0.590 -8.500 1.00 90.50 82 TRP A O 1
ATOM 670 N N . ALA A 1 83 ? 15.101 -0.734 -10.298 1.00 90.81 83 ALA A N 1
ATOM 671 C CA . ALA A 1 83 ? 13.947 -1.573 -9.985 1.00 90.81 83 ALA A CA 1
ATOM 672 C C . ALA A 1 83 ? 14.103 -2.275 -8.627 1.00 90.81 83 ALA A C 1
ATOM 674 O O . ALA A 1 83 ? 13.156 -2.301 -7.842 1.00 90.81 83 ALA A O 1
ATOM 675 N N . ALA A 1 84 ? 15.300 -2.782 -8.319 1.00 92.25 84 ALA A N 1
ATOM 676 C CA . ALA A 1 84 ? 15.603 -3.375 -7.020 1.00 92.25 84 ALA A CA 1
ATOM 677 C C . ALA A 1 84 ? 15.478 -2.353 -5.877 1.00 92.25 84 ALA A C 1
ATOM 679 O O . ALA A 1 84 ? 14.836 -2.642 -4.870 1.00 92.25 84 ALA A O 1
ATOM 680 N N . GLY A 1 85 ? 16.016 -1.142 -6.047 1.00 91.12 85 GLY A N 1
ATOM 681 C CA . GLY A 1 85 ? 15.904 -0.065 -5.059 1.00 91.12 85 GLY A CA 1
ATOM 682 C C . GLY A 1 85 ? 14.452 0.341 -4.797 1.00 91.12 85 GLY A C 1
ATOM 683 O O . GLY A 1 85 ? 14.025 0.421 -3.644 1.00 91.12 85 GLY A O 1
ATOM 684 N N . MET A 1 86 ? 13.660 0.506 -5.859 1.00 92.69 86 MET A N 1
ATOM 685 C CA . MET A 1 86 ? 12.229 0.797 -5.744 1.00 92.69 86 MET A CA 1
ATOM 686 C C . MET A 1 86 ? 11.468 -0.350 -5.081 1.00 92.69 86 MET A C 1
ATOM 688 O O . MET A 1 86 ? 10.590 -0.102 -4.255 1.00 92.69 86 MET A O 1
ATOM 692 N N . PHE A 1 87 ? 11.802 -1.599 -5.404 1.00 94.00 87 PHE A N 1
ATOM 693 C CA . PHE A 1 87 ? 11.193 -2.771 -4.783 1.00 94.00 87 PHE A CA 1
ATOM 694 C C . PHE A 1 87 ? 11.481 -2.824 -3.279 1.00 94.00 87 PHE A C 1
ATOM 696 O O . PHE A 1 87 ? 10.549 -2.959 -2.490 1.00 94.00 87 PHE A O 1
ATOM 703 N N . VAL A 1 88 ? 12.742 -2.640 -2.875 1.00 94.44 88 VAL A N 1
ATOM 704 C CA . VAL A 1 88 ? 13.152 -2.616 -1.461 1.00 94.44 88 VAL A CA 1
ATOM 705 C C . VAL A 1 88 ? 12.438 -1.498 -0.707 1.00 94.44 88 VAL A C 1
ATOM 707 O O . VAL A 1 88 ? 11.876 -1.750 0.358 1.00 94.44 88 VAL A O 1
ATOM 710 N N . PHE A 1 89 ? 12.386 -0.289 -1.273 1.00 94.69 89 PHE A N 1
ATOM 711 C CA . PHE A 1 89 ? 11.657 0.828 -0.673 1.00 94.69 89 PHE A CA 1
ATOM 712 C C . PHE A 1 89 ? 10.166 0.511 -0.494 1.00 94.69 89 PHE A C 1
ATOM 714 O O . PHE A 1 89 ? 9.620 0.690 0.595 1.00 94.69 89 PHE A O 1
ATOM 721 N N . ASN A 1 90 ? 9.508 -0.010 -1.535 1.00 94.25 90 ASN A N 1
ATOM 722 C CA . ASN A 1 90 ? 8.096 -0.388 -1.461 1.00 94.25 90 ASN A CA 1
ATOM 723 C C . ASN A 1 90 ? 7.852 -1.482 -0.416 1.00 94.25 90 ASN A C 1
ATOM 725 O O . ASN A 1 90 ? 6.840 -1.443 0.281 1.00 94.25 90 ASN A O 1
ATOM 729 N N . MET A 1 91 ? 8.781 -2.428 -0.268 1.00 95.62 91 MET A N 1
ATOM 730 C CA . MET A 1 91 ? 8.651 -3.511 0.701 1.00 95.62 91 MET A CA 1
ATOM 731 C C . MET A 1 91 ? 8.856 -3.030 2.136 1.00 95.62 91 MET A C 1
ATOM 733 O O . MET A 1 91 ? 8.066 -3.372 3.013 1.00 95.62 91 MET A O 1
ATOM 737 N N . ALA A 1 92 ? 9.839 -2.159 2.367 1.00 93.88 92 ALA A N 1
ATOM 738 C CA . ALA A 1 92 ? 10.017 -1.489 3.650 1.00 93.88 92 ALA A CA 1
ATOM 739 C C . ALA A 1 92 ? 8.774 -0.664 4.026 1.00 93.88 92 ALA A C 1
ATOM 741 O O . ALA A 1 92 ? 8.290 -0.746 5.156 1.00 93.88 92 ALA A O 1
ATOM 742 N N . MET A 1 93 ? 8.208 0.067 3.061 1.00 93.50 93 MET A N 1
ATOM 743 C CA . MET A 1 93 ? 7.000 0.862 3.271 1.00 93.50 93 MET A CA 1
ATOM 744 C C . MET A 1 93 ? 5.775 -0.010 3.575 1.00 93.50 93 MET A C 1
ATOM 746 O O . MET A 1 93 ? 4.999 0.322 4.469 1.00 93.50 93 MET A O 1
ATOM 750 N N . LEU A 1 94 ? 5.610 -1.138 2.875 1.00 91.44 94 LEU A N 1
ATOM 751 C CA . LEU A 1 94 ? 4.532 -2.098 3.121 1.00 91.44 94 LEU A CA 1
ATOM 752 C C . LEU A 1 94 ? 4.638 -2.711 4.521 1.00 91.44 94 LEU A C 1
ATOM 754 O O . LEU A 1 94 ? 3.651 -2.744 5.253 1.00 91.44 94 LEU A O 1
ATOM 758 N N . ILE A 1 95 ? 5.833 -3.162 4.909 1.00 92.31 95 ILE A N 1
ATOM 759 C CA . ILE A 1 95 ? 6.073 -3.736 6.238 1.00 92.31 95 ILE A CA 1
ATOM 760 C C . ILE A 1 95 ? 5.778 -2.692 7.317 1.00 92.31 95 ILE A C 1
ATOM 762 O O . ILE A 1 95 ? 5.059 -2.992 8.267 1.00 92.31 95 ILE A O 1
ATOM 766 N N . GLY A 1 96 ? 6.248 -1.452 7.146 1.00 89.50 96 GLY A N 1
ATOM 767 C CA . GLY A 1 96 ? 5.931 -0.350 8.054 1.00 89.50 96 GLY A CA 1
ATOM 768 C C . GLY A 1 96 ? 4.426 -0.090 8.152 1.00 89.50 96 GLY A C 1
ATOM 769 O O . GLY A 1 96 ? 3.876 -0.036 9.249 1.00 89.50 96 GLY A O 1
ATOM 770 N N . ALA A 1 97 ? 3.733 -0.012 7.015 1.00 89.69 97 ALA A N 1
ATOM 771 C CA . ALA A 1 97 ? 2.289 0.196 6.965 1.00 89.69 97 ALA A CA 1
ATOM 772 C C . ALA A 1 97 ? 1.490 -0.903 7.690 1.00 89.69 97 ALA A C 1
ATOM 774 O O . ALA A 1 97 ? 0.469 -0.607 8.308 1.00 89.69 97 ALA A O 1
ATOM 775 N N . LEU A 1 98 ? 1.945 -2.158 7.643 1.00 87.50 98 LEU A N 1
ATOM 776 C CA . LEU A 1 98 ? 1.291 -3.277 8.328 1.00 87.50 98 LEU A CA 1
ATOM 777 C C . LEU A 1 98 ? 1.676 -3.369 9.812 1.00 87.50 98 LEU A C 1
ATOM 779 O O . LEU A 1 98 ? 0.839 -3.710 10.647 1.00 87.50 98 LEU A O 1
ATOM 783 N N . ALA A 1 99 ? 2.922 -3.041 10.157 1.00 86.56 99 ALA A N 1
ATOM 784 C CA . ALA A 1 99 ? 3.436 -3.146 11.519 1.00 86.56 99 ALA A CA 1
ATOM 785 C C . ALA A 1 99 ? 2.971 -1.998 12.428 1.00 86.56 99 ALA A C 1
ATOM 787 O O . ALA A 1 99 ? 2.690 -2.234 13.602 1.00 86.56 99 ALA A O 1
ATOM 788 N N . ILE A 1 100 ? 2.854 -0.768 11.910 1.00 82.31 100 ILE A N 1
ATOM 789 C CA . ILE A 1 100 ? 2.528 0.424 12.714 1.00 82.31 100 ILE A CA 1
ATOM 790 C C . ILE A 1 100 ? 1.170 0.292 13.434 1.00 82.31 100 ILE A C 1
ATOM 792 O O . ILE A 1 100 ? 1.139 0.480 14.652 1.00 82.31 100 ILE A O 1
ATOM 796 N N . PRO A 1 101 ? 0.055 -0.084 12.774 1.00 78.62 101 PRO A N 1
ATOM 797 C CA . PRO A 1 101 ? -1.227 -0.256 13.460 1.00 78.62 101 PRO A CA 1
ATOM 798 C C . PRO A 1 101 ? -1.196 -1.377 14.507 1.00 78.62 101 PRO A C 1
ATOM 800 O O . PRO A 1 101 ? -1.782 -1.234 15.580 1.00 78.62 101 PRO A O 1
ATOM 803 N N . GLY A 1 102 ? -0.484 -2.474 14.219 1.00 74.88 102 GLY A N 1
ATOM 804 C CA . GLY A 1 102 ? -0.316 -3.596 15.146 1.00 74.88 102 GLY A CA 1
ATOM 805 C C . GLY A 1 102 ? 0.494 -3.218 16.390 1.00 74.88 102 GLY A C 1
ATOM 806 O O . GLY A 1 102 ? 0.097 -3.535 17.511 1.00 74.88 102 GLY A O 1
ATOM 807 N N . TYR A 1 103 ? 1.585 -2.472 16.205 1.00 67.81 103 TYR A N 1
ATOM 808 C CA . TYR A 1 103 ? 2.454 -1.997 17.281 1.00 67.81 103 TYR A CA 1
ATOM 809 C C . TYR A 1 103 ? 1.762 -0.955 18.170 1.00 67.81 103 TYR A C 1
ATOM 811 O O . TYR A 1 103 ? 1.779 -1.075 19.397 1.00 67.81 103 TYR A O 1
ATOM 819 N N . LEU A 1 104 ? 1.090 0.031 17.566 1.00 70.25 104 LEU A N 1
ATOM 820 C CA . LEU A 1 104 ? 0.342 1.056 18.302 1.00 70.25 104 LEU A CA 1
ATOM 821 C C . LEU A 1 104 ? -0.830 0.448 19.086 1.00 70.25 104 LEU A C 1
ATOM 823 O O . LEU A 1 104 ? -1.062 0.822 20.235 1.00 70.25 104 LEU A O 1
ATOM 827 N N . GLY A 1 105 ? -1.526 -0.537 18.507 1.00 73.44 105 GLY A N 1
ATOM 828 C CA . GLY A 1 105 ? -2.593 -1.268 19.190 1.00 73.44 105 GLY A CA 1
ATOM 829 C C . GLY A 1 105 ? -2.091 -2.102 20.371 1.00 73.44 105 GLY A C 1
ATOM 830 O O . GLY A 1 105 ? -2.738 -2.135 21.417 1.00 73.44 105 GLY A O 1
ATOM 831 N N . HIS A 1 106 ? -0.928 -2.745 20.240 1.00 67.00 106 HIS A N 1
ATOM 832 C CA . HIS A 1 106 ? -0.322 -3.508 21.330 1.00 67.00 106 HIS A CA 1
ATOM 833 C C . HIS A 1 106 ? 0.115 -2.600 22.487 1.00 67.00 106 HIS A C 1
ATOM 835 O O . HIS A 1 106 ? -0.210 -2.878 23.639 1.00 67.00 106 HIS A O 1
ATOM 841 N N . ARG A 1 107 ? 0.771 -1.468 22.193 1.00 65.25 107 ARG A N 1
ATOM 842 C CA . ARG A 1 107 ? 1.181 -0.503 23.226 1.00 65.25 107 ARG A CA 1
ATOM 843 C C . ARG A 1 107 ? -0.004 0.131 23.946 1.00 65.25 107 ARG A C 1
ATOM 845 O O . ARG A 1 107 ? 0.059 0.274 25.160 1.00 65.25 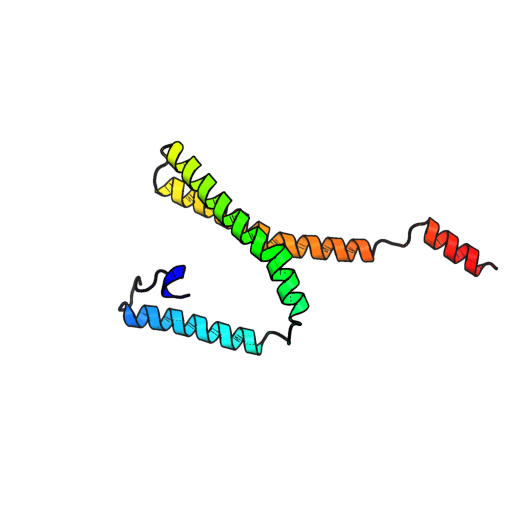107 ARG A O 1
ATOM 852 N N . ALA A 1 108 ? -1.085 0.452 23.234 1.00 71.81 108 ALA A N 1
ATOM 853 C CA . ALA A 1 108 ? -2.301 0.983 23.848 1.00 71.81 108 ALA A CA 1
ATOM 854 C C . ALA A 1 108 ? -2.955 -0.023 24.813 1.00 71.81 108 ALA A C 1
ATOM 856 O O . ALA A 1 108 ? -3.406 0.361 25.887 1.00 71.81 108 ALA A O 1
ATOM 857 N N . ARG A 1 109 ? -2.961 -1.319 24.466 1.00 72.50 109 ARG A N 1
ATOM 858 C CA . ARG A 1 109 ? -3.464 -2.385 25.351 1.00 72.50 109 ARG A CA 1
ATOM 859 C C . ARG A 1 109 ? -2.570 -2.593 26.572 1.00 72.50 109 ARG A C 1
ATOM 861 O O . ARG A 1 109 ? -3.088 -2.759 27.665 1.00 72.50 109 ARG A O 1
ATOM 868 N N . MET A 1 110 ? -1.250 -2.545 26.394 1.00 72.06 110 MET A N 1
ATOM 869 C CA . MET A 1 110 ? -0.296 -2.691 27.498 1.00 72.06 110 MET A CA 1
ATOM 870 C C . MET A 1 110 ? -0.307 -1.490 28.444 1.00 72.06 110 MET A C 1
ATOM 872 O O . MET A 1 110 ? -0.188 -1.679 29.644 1.00 72.06 110 MET A O 1
ATOM 876 N N . ALA A 1 111 ? -0.508 -0.273 27.931 1.00 72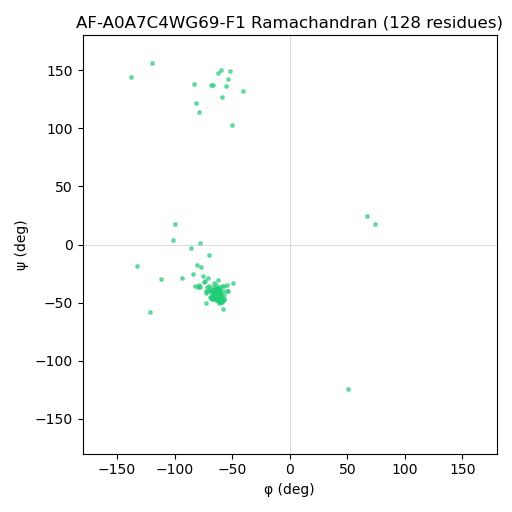.31 111 ALA A N 1
ATOM 877 C CA . ALA A 1 111 ? -0.687 0.915 28.765 1.00 72.31 111 ALA A CA 1
ATOM 878 C C . ALA A 1 111 ? -1.983 0.856 29.592 1.00 72.31 111 ALA A C 1
ATOM 880 O O . ALA A 1 111 ? -2.002 1.326 30.720 1.00 72.31 111 ALA A O 1
ATOM 881 N N . ALA A 1 112 ? -3.043 0.243 29.056 1.00 71.25 112 ALA A N 1
ATOM 882 C CA . ALA A 1 112 ? -4.294 0.017 29.784 1.00 71.25 112 ALA A CA 1
ATOM 883 C C . ALA A 1 112 ? -4.225 -1.150 30.790 1.00 71.25 112 ALA A C 1
ATOM 885 O O . ALA A 1 112 ? -5.066 -1.233 31.676 1.00 71.25 112 ALA A O 1
ATOM 886 N N . MET A 1 113 ? -3.253 -2.056 30.635 1.00 68.50 113 MET A N 1
ATOM 887 C CA . MET A 1 113 ? -2.985 -3.188 31.535 1.00 68.50 113 MET A CA 1
ATOM 888 C C . MET A 1 113 ? -1.794 -2.909 32.467 1.00 68.50 113 MET A C 1
ATOM 890 O O . MET A 1 113 ? -1.355 -3.805 33.187 1.00 68.50 113 MET A O 1
ATOM 894 N N . ALA A 1 114 ? -1.220 -1.701 32.421 1.00 76.06 114 ALA A N 1
ATOM 895 C CA . ALA A 1 114 ? -0.181 -1.325 33.364 1.00 76.06 114 ALA A CA 1
ATOM 896 C C . ALA A 1 114 ? -0.781 -1.455 34.774 1.00 76.06 114 ALA A C 1
ATOM 898 O O . ALA A 1 114 ? -1.887 -0.951 34.986 1.00 76.06 114 ALA A O 1
ATOM 899 N N . PRO A 1 115 ? -0.128 -2.189 35.695 1.00 68.38 115 PRO A N 1
ATOM 900 C CA . PRO A 1 115 ? -0.637 -2.321 37.051 1.00 68.38 115 PRO A CA 1
ATOM 901 C C . PRO A 1 115 ? -0.814 -0.915 37.624 1.00 68.38 115 PRO A C 1
ATOM 903 O O . PRO A 1 115 ? 0.044 -0.059 37.390 1.00 68.38 115 PRO A O 1
ATOM 906 N N . ALA A 1 116 ? -1.946 -0.692 38.301 1.00 69.12 116 ALA A N 1
ATOM 907 C CA . ALA A 1 116 ? -2.210 0.521 39.068 1.00 69.12 116 ALA A CA 1
ATOM 908 C C . ALA A 1 116 ? -0.924 0.920 39.799 1.00 69.12 116 ALA A C 1
ATOM 910 O O . ALA A 1 116 ? -0.241 0.040 40.340 1.00 69.12 116 ALA A O 1
ATOM 911 N N . SER A 1 117 ? -0.535 2.197 39.722 1.00 74.06 117 SER A N 1
ATOM 912 C CA . SER A 1 117 ? 0.699 2.651 40.367 1.00 74.06 117 SER A CA 1
ATOM 913 C C . SER A 1 117 ? 0.685 2.219 41.833 1.00 74.06 117 SER A C 1
ATOM 915 O O . SER A 1 117 ? -0.385 2.104 42.431 1.00 74.06 117 SER A O 1
ATOM 917 N N . GLU A 1 118 ? 1.855 1.962 42.423 1.00 71.56 118 GLU A N 1
ATOM 918 C CA . GLU A 1 118 ? 1.942 1.633 43.855 1.00 71.56 118 GLU A CA 1
ATOM 919 C C . GLU A 1 118 ? 1.159 2.659 44.698 1.00 71.56 118 GLU A C 1
ATOM 921 O O . GLU A 1 118 ? 0.462 2.271 45.622 1.00 71.56 118 GLU A O 1
ATOM 926 N N . GLU A 1 119 ? 1.117 3.926 44.264 1.00 71.25 119 GLU A N 1
AT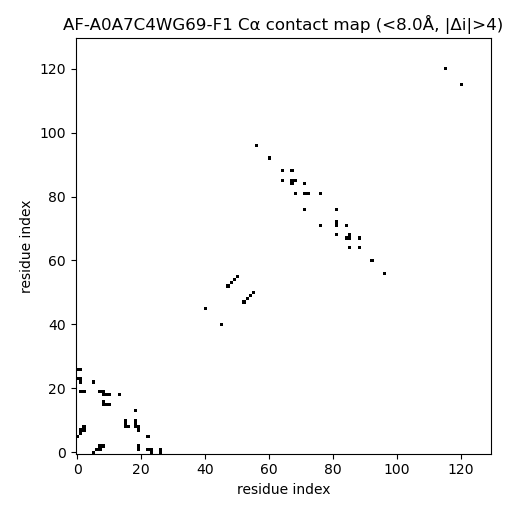OM 927 C CA . GLU A 1 119 ? 0.279 4.993 44.832 1.00 71.25 119 GLU A CA 1
ATOM 928 C C . GLU A 1 119 ? -1.245 4.745 44.739 1.00 71.25 119 GLU A C 1
ATOM 930 O O . GLU A 1 119 ? -1.974 5.064 45.675 1.00 71.25 119 GLU A O 1
ATOM 935 N N . GLU A 1 120 ? -1.762 4.189 43.636 1.00 74.00 120 GLU A N 1
ATOM 936 C CA . GLU A 1 120 ? -3.182 3.822 43.502 1.00 74.00 120 GLU A CA 1
ATOM 937 C C . GLU A 1 120 ? -3.528 2.591 44.353 1.00 74.00 120 GLU A C 1
ATOM 939 O O . GLU A 1 120 ? -4.606 2.543 44.942 1.00 74.00 120 GLU A O 1
ATOM 944 N N . LEU A 1 121 ? -2.620 1.615 44.462 1.00 77.94 121 LEU A N 1
ATOM 945 C CA . LEU A 1 121 ? -2.781 0.467 45.361 1.00 77.94 121 LEU A CA 1
ATOM 946 C C . LEU A 1 121 ? -2.749 0.897 46.834 1.00 77.94 121 LEU A C 1
ATOM 948 O O . LEU A 1 121 ? -3.645 0.521 47.585 1.00 77.94 121 LEU A O 1
ATOM 952 N N . GLU A 1 122 ? -1.797 1.748 47.223 1.00 80.38 122 GLU A N 1
ATOM 953 C CA . GLU A 1 122 ? -1.709 2.329 48.567 1.00 80.38 122 GLU A CA 1
ATOM 954 C C . GLU A 1 122 ? -2.947 3.172 48.901 1.00 80.38 122 GLU A C 1
ATOM 956 O O . GLU A 1 122 ? -3.477 3.080 50.008 1.00 80.38 122 GLU A O 1
ATOM 961 N N . ALA A 1 123 ? -3.469 3.951 47.946 1.00 81.50 123 ALA A N 1
ATOM 962 C CA . ALA A 1 123 ? -4.692 4.729 48.136 1.00 81.50 123 ALA A CA 1
ATOM 963 C C . ALA A 1 123 ? -5.940 3.844 48.305 1.00 81.50 123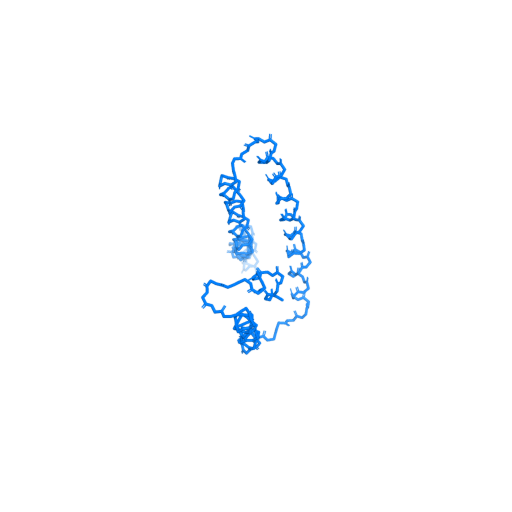 ALA A C 1
ATOM 965 O O . ALA A 1 123 ? -6.824 4.173 49.099 1.00 81.50 123 ALA A O 1
ATOM 966 N N . LEU A 1 124 ? -6.022 2.720 47.585 1.00 79.12 124 LEU A N 1
ATOM 967 C CA . LEU A 1 124 ? -7.119 1.758 47.718 1.00 79.12 124 LEU A CA 1
ATOM 968 C C . LEU A 1 124 ? -7.034 0.963 49.028 1.00 79.12 124 LEU A C 1
ATOM 970 O O . LEU A 1 124 ? -8.062 0.753 49.670 1.00 79.12 124 LEU A O 1
ATOM 974 N N . GLU A 1 125 ? -5.834 0.564 49.455 1.00 85.56 125 GLU A N 1
ATOM 975 C CA . GLU A 1 125 ? -5.609 -0.094 50.748 1.00 85.56 125 GLU A CA 1
ATOM 976 C C . GLU A 1 125 ? -5.899 0.854 51.920 1.00 85.56 125 GLU A C 1
ATOM 978 O O . GLU A 1 125 ? -6.594 0.471 52.863 1.00 85.56 125 GLU A O 1
ATOM 983 N N . ALA A 1 126 ? -5.462 2.115 51.833 1.00 84.94 126 ALA A N 1
ATOM 984 C CA . ALA A 1 126 ? -5.762 3.144 52.827 1.00 84.94 126 ALA A CA 1
ATOM 985 C C . ALA A 1 126 ? -7.265 3.455 52.911 1.00 84.94 126 ALA A C 1
ATOM 987 O O . ALA A 1 126 ? -7.793 3.638 54.005 1.00 84.94 126 ALA A O 1
ATOM 988 N N . ALA A 1 127 ? -7.975 3.478 51.778 1.00 82.56 127 ALA A N 1
ATOM 989 C CA . ALA A 1 127 ? -9.424 3.675 51.749 1.00 82.56 127 ALA A CA 1
ATOM 990 C C . ALA A 1 127 ? -10.214 2.465 52.282 1.00 82.56 127 ALA A C 1
ATOM 992 O O . ALA A 1 127 ? -11.303 2.650 52.814 1.00 82.56 127 ALA A O 1
ATOM 993 N N . ALA A 1 128 ? -9.686 1.243 52.152 1.00 83.19 128 ALA A N 1
ATOM 994 C CA . ALA A 1 128 ? -10.308 0.022 52.674 1.00 83.19 128 ALA A CA 1
ATOM 995 C C . ALA A 1 128 ? -10.055 -0.205 54.178 1.00 83.19 128 ALA A C 1
ATOM 997 O O . ALA A 1 128 ? -10.752 -1.006 54.801 1.00 83.19 128 ALA A O 1
ATOM 998 N N . ALA A 1 129 ? -9.057 0.474 54.754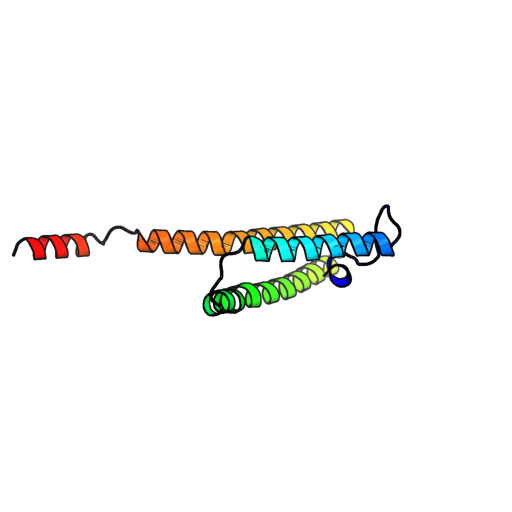 1.00 82.00 129 ALA A N 1
ATOM 999 C CA . ALA A 1 129 ? -8.695 0.389 56.169 1.00 82.00 129 ALA A CA 1
ATOM 1000 C C . ALA A 1 129 ? -9.491 1.344 57.090 1.00 82.00 129 ALA A C 1
ATOM 1002 O O . ALA A 1 129 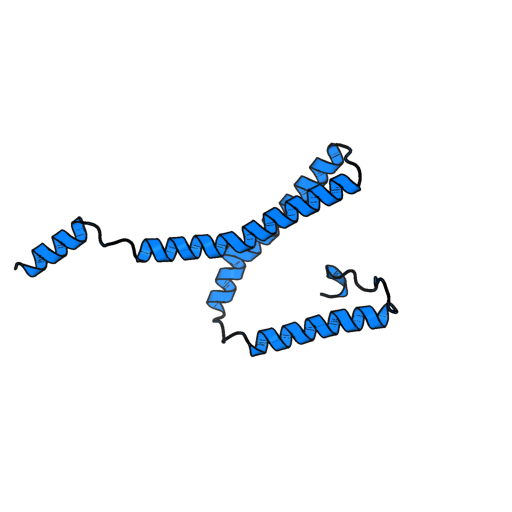? -9.301 1.303 58.309 1.00 82.00 129 ALA A O 1
ATOM 1003 N N . HIS A 1 130 ? -10.367 2.183 56.527 1.00 61.88 130 HIS A 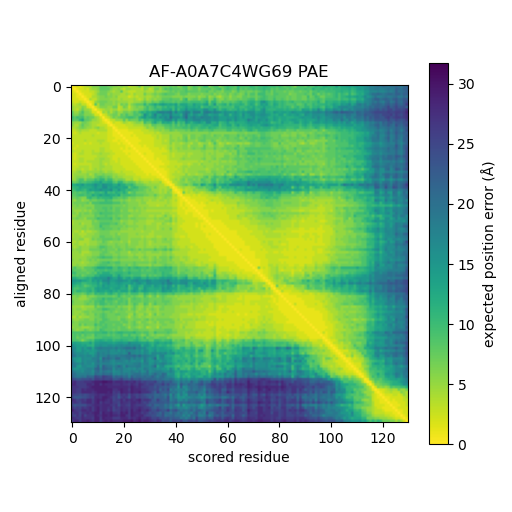N 1
ATOM 1004 C CA . HIS A 1 130 ? -11.258 3.111 57.235 1.00 61.88 130 HIS A CA 1
ATOM 1005 C C . HIS A 1 130 ? -12.719 2.653 57.180 1.00 61.88 130 HIS A C 1
ATOM 1007 O O . HIS A 1 130 ? -13.422 2.873 58.194 1.00 61.88 130 HIS A O 1
#

Solvent-accessible surface area (backbone atoms only — not comparable to full-atom values): 7418 Å² total; per-residue (Å²): 103,41,58,83,74,61,56,28,55,66,55,98,86,50,62,41,68,60,43,35,48,52,49,41,51,50,54,52,50,50,52,54,50,48,63,73,69,53,73,93,72,56,67,70,61,53,49,50,47,41,64,74,45,50,51,57,51,54,53,51,47,54,53,48,51,53,51,52,52,52,52,42,56,73,69,67,54,54,71,67,60,42,51,50,52,54,48,51,51,52,49,55,50,49,51,47,66,61,44,49,62,56,52,54,52,50,52,55,52,49,65,72,62,51,75,71,50,72,69,54,52,51,51,52,53,58,62,71,74,110